Protein AF-A0A9N9IA59-F1 (afdb_monomer)

Mean predicted aligned error: 20.7 Å

Organism: NCBI:txid1348616

Sequence (143 aa):
MSDVDNREGEDNLFKSPHKRSFVDTSKNKSPSKKAKKQVKKEDSPTLKKLIQELTSPTYQQVEGPITLQSSVSEMDISSLDFLDLYNKIDTAEDNLQRTTHDLIRCYYNFGQAIKQLFNHFRKTCNEDVSNARVNDRIRDQIS

pLDDT: mean 74.51, std 23.7, range [31.44, 98.62]

Radius of gyration: 38.46 Å; Cα contacts (8 Å, |Δi|>4): 13; chains: 1; bounding box: 82×93×78 Å

Foldseek 3Di:
DDDDDDDDDDDDDDDDDDDDDDDDDDDDDDDDDDDDDDDDDDPDPVVVVVCCVVPDDDPDDDPDPDDPPPPPPPDDPVPDDVVVVVVVVVVVVVVVVVVVVVVVVVVVVVVVVLVVQLVVVVVPDPNVVSVVVSVVVVVVVPD

Structure (mmCIF, N/CA/C/O backbone):
data_AF-A0A9N9IA59-F1
#
_entry.id   AF-A0A9N9IA59-F1
#
loop_
_atom_site.group_PDB
_atom_site.id
_atom_site.type_symbol
_atom_site.label_atom_id
_atom_site.label_alt_id
_atom_site.label_comp_id
_atom_site.label_asym_id
_atom_site.label_entity_id
_atom_site.label_seq_id
_atom_site.pdbx_PDB_ins_code
_atom_site.Cartn_x
_atom_site.Cartn_y
_atom_site.Cartn_z
_atom_site.occupancy
_atom_site.B_iso_or_equiv
_atom_site.auth_seq_id
_atom_site.auth_comp_id
_atom_site.auth_asym_id
_atom_site.auth_atom_id
_atom_site.pdbx_PDB_model_num
ATOM 1 N N . MET A 1 1 ? 44.900 -32.446 30.178 1.00 43.22 1 MET A N 1
ATOM 2 C CA . MET A 1 1 ? 46.376 -32.442 30.120 1.00 43.22 1 MET A CA 1
ATOM 3 C C . MET A 1 1 ? 46.775 -32.520 28.660 1.00 43.22 1 MET A C 1
ATOM 5 O O . MET A 1 1 ? 46.602 -33.574 28.074 1.00 43.22 1 MET A O 1
ATOM 9 N N . SER A 1 2 ? 47.170 -31.442 27.999 1.00 42.16 2 SER A N 1
ATOM 10 C CA . SER A 1 2 ? 48.154 -30.446 28.437 1.00 42.16 2 SER A CA 1
ATOM 11 C C . SER A 1 2 ? 47.719 -28.997 28.189 1.00 42.16 2 SER A C 1
ATOM 13 O O . SER A 1 2 ? 47.484 -28.608 27.047 1.00 42.16 2 SER A O 1
ATOM 15 N N . ASP A 1 3 ? 47.690 -28.224 29.272 1.00 42.84 3 ASP A N 1
ATOM 16 C CA . ASP A 1 3 ? 47.953 -26.783 29.310 1.00 42.84 3 ASP A CA 1
ATOM 17 C C . ASP A 1 3 ? 49.433 -26.512 28.991 1.00 42.84 3 ASP A C 1
ATOM 19 O O . ASP A 1 3 ? 50.260 -27.276 29.486 1.00 42.84 3 ASP A O 1
ATOM 23 N N . VAL A 1 4 ? 49.756 -25.437 28.250 1.00 52.00 4 VAL A N 1
ATOM 24 C CA . VAL A 1 4 ? 50.922 -24.549 28.490 1.00 52.00 4 VAL A CA 1
ATOM 25 C C . VAL A 1 4 ? 50.660 -23.145 27.894 1.00 52.00 4 VAL A C 1
ATOM 27 O O . VAL A 1 4 ? 50.547 -22.981 26.682 1.00 52.00 4 VAL A O 1
ATOM 30 N N . ASP A 1 5 ? 50.553 -22.180 28.812 1.00 39.53 5 ASP A N 1
ATOM 31 C CA . ASP A 1 5 ? 50.950 -20.755 28.862 1.00 39.53 5 ASP A CA 1
ATOM 32 C C . ASP A 1 5 ? 51.390 -19.932 27.624 1.00 39.53 5 ASP A C 1
ATOM 34 O O . ASP A 1 5 ? 52.404 -20.199 26.988 1.00 39.53 5 ASP A O 1
ATOM 38 N N . ASN A 1 6 ? 50.642 -18.842 27.383 1.00 43.03 6 ASN A N 1
ATOM 39 C CA . ASN A 1 6 ? 50.878 -17.426 27.773 1.00 43.03 6 ASN A CA 1
ATOM 40 C C . ASN A 1 6 ? 52.245 -16.698 27.581 1.00 43.03 6 ASN A C 1
ATOM 42 O O . ASN A 1 6 ? 53.301 -17.233 27.912 1.00 43.03 6 ASN A O 1
ATOM 46 N N . ARG A 1 7 ? 52.103 -15.377 27.287 1.00 45.00 7 ARG A N 1
ATOM 47 C CA . ARG A 1 7 ? 52.996 -14.176 27.399 1.00 45.00 7 ARG A CA 1
ATOM 48 C C . ARG A 1 7 ? 53.516 -13.591 26.085 1.00 45.00 7 ARG A C 1
ATOM 50 O O . ARG A 1 7 ? 53.886 -14.348 25.202 1.00 45.00 7 ARG A O 1
ATOM 57 N N . GLU A 1 8 ? 53.633 -12.279 25.847 1.00 40.75 8 GLU A N 1
ATOM 58 C CA . GLU A 1 8 ? 53.459 -10.950 26.510 1.00 40.75 8 GLU A CA 1
ATOM 59 C C . GLU A 1 8 ? 53.511 -9.934 25.315 1.00 40.75 8 GLU A C 1
ATOM 61 O O . GLU A 1 8 ? 53.960 -10.323 24.238 1.00 40.75 8 GLU A O 1
ATOM 66 N N . GLY A 1 9 ? 53.089 -8.664 25.295 1.00 33.91 9 GLY A N 1
ATOM 67 C CA . GLY A 1 9 ? 52.802 -7.602 26.270 1.00 33.91 9 GLY A CA 1
ATOM 68 C C . GLY A 1 9 ? 52.144 -6.408 25.516 1.00 33.91 9 GLY A C 1
ATOM 69 O O . GLY A 1 9 ? 52.156 -6.383 24.284 1.00 33.91 9 GLY A O 1
ATOM 70 N N . GLU A 1 10 ? 51.329 -5.558 26.152 1.00 42.78 10 GLU A N 1
ATOM 71 C CA . GLU A 1 10 ? 51.702 -4.384 26.987 1.00 42.78 10 GLU A CA 1
ATOM 72 C C . GLU A 1 10 ? 52.170 -3.178 26.111 1.00 42.78 10 GLU A C 1
ATOM 74 O O . GLU A 1 10 ? 52.991 -3.372 25.225 1.00 42.78 10 GLU A O 1
ATOM 79 N N . ASP A 1 11 ? 51.763 -1.897 26.187 1.00 38.16 11 ASP A N 1
ATOM 80 C CA . ASP A 1 11 ? 50.841 -1.103 27.007 1.00 38.16 11 ASP A CA 1
ATOM 81 C C . ASP A 1 11 ? 50.684 0.335 26.436 1.00 38.16 11 ASP A C 1
ATOM 83 O O . ASP A 1 11 ? 51.526 0.818 25.681 1.00 38.16 11 ASP A O 1
ATOM 87 N N . ASN A 1 12 ? 49.719 1.061 27.021 1.00 40.16 12 ASN A N 1
ATOM 88 C CA . ASN A 1 12 ? 49.773 2.469 27.463 1.00 40.16 12 ASN A CA 1
ATOM 89 C C . ASN A 1 12 ? 49.424 3.624 26.487 1.00 40.16 12 ASN A C 1
ATOM 91 O O . ASN A 1 12 ? 49.888 3.649 25.359 1.00 40.16 12 ASN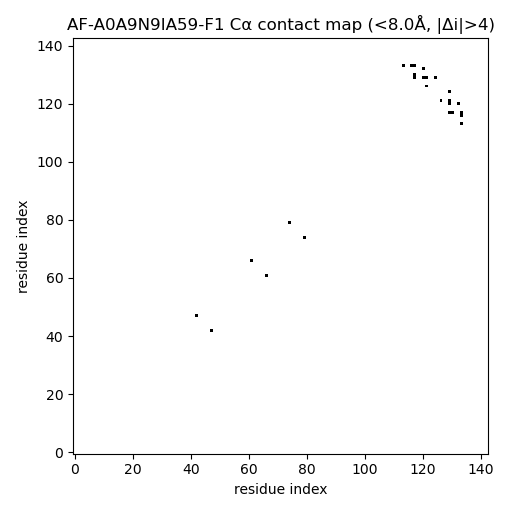 A O 1
ATOM 95 N N . LEU A 1 13 ? 48.768 4.747 26.849 1.00 35.44 13 LEU A N 1
ATOM 96 C CA . LEU A 1 13 ? 47.852 5.234 27.913 1.00 35.44 13 LEU A CA 1
ATOM 97 C C . LEU A 1 13 ? 47.956 6.792 27.933 1.00 35.44 13 LEU A C 1
ATOM 99 O O . LEU A 1 13 ? 49.019 7.328 27.634 1.00 35.44 13 LEU A O 1
ATOM 103 N N . PHE A 1 14 ? 46.886 7.483 28.382 1.00 35.97 14 PHE A N 1
ATOM 104 C CA . PHE A 1 14 ? 46.810 8.881 28.904 1.00 35.97 14 PHE A CA 1
ATOM 105 C C . PHE A 1 14 ? 46.624 10.067 27.919 1.00 35.97 14 PHE A C 1
ATOM 107 O O . PHE A 1 14 ? 47.166 10.060 26.829 1.00 35.97 14 PHE A O 1
ATOM 114 N N . LYS A 1 15 ? 45.935 11.189 28.230 1.00 36.78 15 LYS A N 1
ATOM 115 C CA . LYS A 1 15 ? 45.163 11.713 29.395 1.00 36.78 15 LYS A CA 1
ATOM 116 C C . LYS A 1 15 ? 44.440 13.023 28.980 1.00 36.78 15 LYS A C 1
ATOM 118 O O . LYS A 1 15 ? 44.899 13.724 28.089 1.00 36.78 15 LYS A O 1
ATOM 123 N N . SER A 1 16 ? 43.414 13.414 29.738 1.00 35.38 16 SER A N 1
ATOM 124 C CA . SER A 1 16 ? 42.881 14.786 29.960 1.00 35.38 16 SER A CA 1
ATOM 125 C C . SER A 1 16 ? 42.634 14.928 31.488 1.00 35.38 16 SER A C 1
ATOM 127 O O . SER A 1 16 ? 42.696 13.874 32.135 1.00 35.38 16 SER A O 1
ATOM 129 N N . PRO A 1 17 ? 42.301 16.073 32.148 1.00 45.81 17 PRO A N 1
ATOM 130 C CA . PRO A 1 17 ? 42.321 17.525 31.838 1.00 45.81 17 PRO A CA 1
ATOM 131 C C . PRO A 1 17 ? 43.100 18.371 32.898 1.00 45.81 17 PRO A C 1
ATOM 133 O O . PRO A 1 17 ? 43.429 17.873 33.974 1.00 45.81 17 PRO A O 1
ATOM 136 N N . HIS A 1 18 ? 43.295 19.689 32.698 1.00 38.28 18 HIS A N 1
ATOM 137 C CA . HIS A 1 18 ? 43.724 20.606 33.781 1.00 38.28 18 HIS A CA 1
ATOM 138 C C . HIS A 1 18 ? 42.969 21.950 33.843 1.00 38.28 18 HIS A C 1
ATOM 140 O O . HIS A 1 18 ? 42.670 22.580 32.834 1.00 38.28 18 HIS A O 1
ATOM 146 N N . LYS A 1 19 ? 42.705 22.364 35.091 1.00 43.34 19 LYS A N 1
ATOM 147 C CA . LYS A 1 19 ? 41.910 23.491 35.616 1.00 43.34 19 LYS A CA 1
ATOM 148 C C . LYS A 1 19 ? 42.835 24.366 36.493 1.00 43.34 19 LYS A C 1
ATOM 150 O O . LYS A 1 19 ? 43.635 23.787 37.220 1.00 43.34 19 LYS A O 1
ATOM 155 N N . ARG A 1 20 ? 42.721 25.706 36.481 1.00 39.38 20 ARG A N 1
ATOM 156 C CA . ARG A 1 20 ? 43.314 26.687 37.449 1.00 39.38 20 ARG A CA 1
ATOM 157 C C . ARG A 1 20 ? 42.386 27.927 37.476 1.00 39.38 20 ARG A C 1
ATOM 159 O O . ARG A 1 20 ? 42.052 28.386 36.392 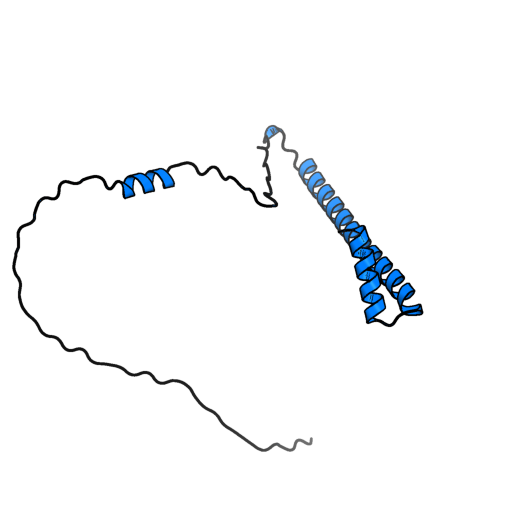1.00 39.38 20 ARG A O 1
ATOM 166 N N . SER A 1 21 ? 41.693 28.349 38.554 1.00 37.47 21 SER A N 1
ATOM 167 C CA . SER A 1 21 ? 42.082 28.964 39.863 1.00 37.47 21 SER A CA 1
ATOM 168 C C . SER A 1 21 ? 42.903 30.258 39.688 1.00 37.47 21 SER A C 1
ATOM 170 O O . SER A 1 21 ? 43.801 30.242 38.860 1.00 37.47 21 SER A O 1
ATOM 172 N N . PHE A 1 22 ? 42.789 31.383 40.407 1.00 32.56 22 PHE A N 1
ATOM 173 C CA . PHE A 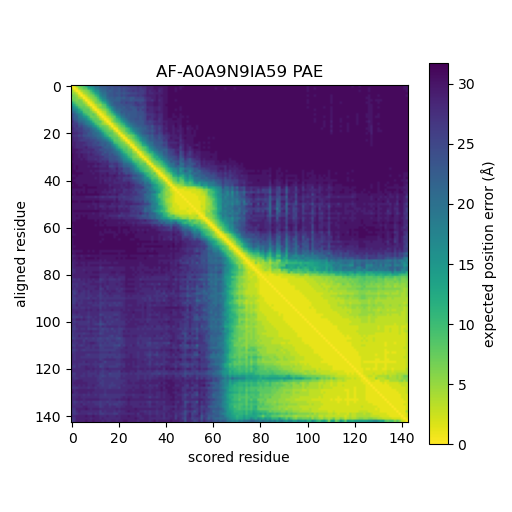1 22 ? 42.075 31.906 41.594 1.00 32.56 22 PHE A CA 1
ATOM 174 C C . PHE A 1 22 ? 42.455 33.419 41.688 1.00 32.56 22 PHE A C 1
ATOM 176 O O . PHE A 1 22 ? 43.411 33.815 41.022 1.00 32.56 22 PHE A O 1
ATOM 183 N N . VAL A 1 23 ? 41.764 34.216 42.521 1.00 31.44 23 VAL A N 1
ATOM 184 C CA . VAL A 1 23 ? 42.252 35.345 43.371 1.00 31.44 23 VAL A CA 1
ATOM 185 C C . VAL A 1 23 ? 41.257 36.517 43.408 1.00 31.44 23 VAL A C 1
ATOM 187 O O . VAL A 1 23 ? 41.140 37.300 42.469 1.00 31.44 23 VAL A O 1
ATOM 190 N N . ASP A 1 24 ? 40.600 36.643 44.564 1.00 42.59 24 ASP A N 1
ATOM 191 C CA . ASP A 1 24 ? 39.894 37.825 45.069 1.00 42.59 24 ASP A CA 1
ATOM 192 C C . ASP A 1 24 ? 40.872 38.899 45.571 1.00 42.59 24 ASP A C 1
ATOM 194 O O . ASP A 1 24 ? 41.905 38.580 46.166 1.00 42.59 24 ASP A O 1
ATOM 198 N N . THR A 1 25 ? 40.503 40.183 45.492 1.00 35.69 25 THR A N 1
ATOM 199 C CA . THR A 1 25 ? 40.930 41.150 46.522 1.00 35.69 25 THR A CA 1
ATOM 200 C C . THR A 1 25 ? 39.938 42.302 46.713 1.00 35.69 25 THR A C 1
ATOM 202 O O . THR A 1 25 ? 39.549 43.004 45.785 1.00 35.69 25 THR A O 1
ATOM 205 N N . SER A 1 26 ? 39.557 42.478 47.977 1.00 44.81 26 SER A N 1
ATOM 206 C CA . SER A 1 26 ? 38.650 43.466 48.573 1.00 44.81 26 SER A CA 1
ATOM 207 C C . SER A 1 26 ? 39.200 44.904 48.597 1.00 44.81 26 SER A C 1
ATOM 209 O O . SER A 1 26 ? 40.395 45.101 48.827 1.00 44.81 26 SER A O 1
ATOM 211 N N . LYS A 1 27 ? 38.320 45.923 48.503 1.00 38.84 27 LYS A N 1
ATOM 212 C CA . LYS A 1 27 ? 38.533 47.214 49.197 1.00 38.84 27 LYS A CA 1
ATOM 213 C C . LYS A 1 27 ? 37.241 48.025 49.431 1.00 38.84 27 LYS A C 1
ATOM 215 O O . LYS A 1 27 ? 36.531 48.397 48.507 1.00 38.84 27 LYS A O 1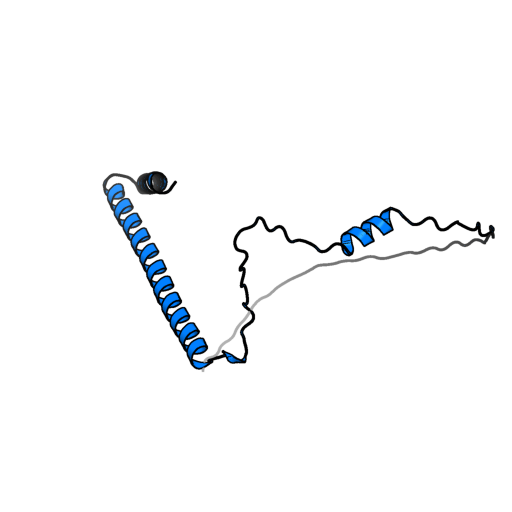
ATOM 220 N N . ASN A 1 28 ? 36.993 48.314 50.709 1.00 39.06 28 ASN A N 1
ATOM 221 C CA . ASN A 1 28 ? 35.887 49.069 51.323 1.00 39.06 28 ASN A CA 1
ATOM 222 C C . ASN A 1 28 ? 35.768 50.555 50.895 1.00 39.06 28 ASN A C 1
ATOM 224 O O . ASN A 1 28 ? 36.810 51.179 50.694 1.00 39.06 28 ASN A O 1
ATOM 228 N N . LYS A 1 29 ? 34.550 51.155 50.959 1.00 40.69 29 LYS A N 1
ATOM 229 C CA . LYS A 1 29 ? 34.226 52.380 51.763 1.00 40.69 29 LYS A CA 1
ATOM 230 C C . LYS A 1 29 ? 32.795 52.974 51.586 1.00 40.69 29 LYS A C 1
ATOM 232 O O . LYS A 1 29 ? 32.456 53.498 50.537 1.00 40.69 29 LYS A O 1
ATOM 237 N N . SER A 1 30 ? 32.061 52.968 52.713 1.00 47.53 30 SER A N 1
ATOM 238 C CA . SER A 1 30 ? 31.138 53.957 53.347 1.00 47.53 30 SER A CA 1
ATOM 239 C C . SER A 1 30 ? 29.880 54.566 52.665 1.00 47.53 30 SER A C 1
ATOM 241 O O . SER A 1 30 ? 29.867 54.799 51.462 1.00 47.53 30 SER A O 1
ATOM 243 N N . PRO A 1 31 ? 28.826 54.898 53.461 1.00 51.59 31 PRO A N 1
ATOM 244 C CA . PRO A 1 31 ? 27.451 55.106 52.997 1.00 51.59 31 PRO A CA 1
ATOM 245 C C . PRO A 1 31 ? 27.052 56.587 52.862 1.00 51.59 31 PRO A C 1
ATOM 247 O O . PRO A 1 31 ? 27.511 57.439 53.619 1.00 51.59 31 PRO A O 1
ATOM 250 N N . SER A 1 32 ? 26.095 56.895 51.980 1.00 50.59 32 SER A N 1
ATOM 251 C CA . SER A 1 32 ? 25.350 58.161 52.044 1.00 50.59 32 SER A CA 1
ATOM 252 C C . SER A 1 32 ? 23.852 57.926 51.826 1.00 50.59 32 SER A C 1
ATOM 254 O O . SER A 1 32 ? 23.415 57.371 50.820 1.00 50.59 32 SER A O 1
ATOM 256 N N . LYS A 1 33 ? 23.053 58.306 52.830 1.00 54.56 33 LYS A N 1
ATOM 257 C CA . LYS A 1 33 ? 21.586 58.276 52.802 1.00 54.56 33 LYS A CA 1
ATOM 258 C C . LYS A 1 33 ? 21.079 59.341 51.822 1.00 54.56 33 LYS A C 1
ATOM 260 O O . LYS A 1 33 ? 21.432 60.508 51.969 1.00 54.56 33 LYS A O 1
ATOM 265 N N . LYS A 1 34 ? 20.188 58.974 50.894 1.00 57.97 34 LYS A N 1
ATOM 266 C CA . LYS A 1 34 ? 19.318 59.925 50.179 1.00 57.97 34 LYS A CA 1
ATOM 267 C C . LYS A 1 34 ? 17.860 59.463 50.241 1.00 57.97 34 LYS A C 1
ATOM 269 O O . LYS A 1 34 ? 17.566 58.274 50.172 1.00 57.97 34 LYS A O 1
ATOM 274 N N . ALA A 1 35 ? 16.983 60.438 50.469 1.00 58.50 35 ALA A N 1
ATOM 275 C CA . ALA A 1 35 ? 15.578 60.302 50.837 1.00 58.50 35 ALA A CA 1
ATOM 276 C C . ALA A 1 35 ? 14.715 59.562 49.795 1.00 58.50 35 ALA A C 1
ATOM 278 O O . ALA A 1 35 ? 14.922 59.676 48.588 1.00 58.50 35 ALA A O 1
ATOM 279 N N . LYS A 1 36 ? 13.709 58.828 50.289 1.00 58.94 36 LYS A N 1
ATOM 280 C CA . LYS A 1 36 ? 12.751 58.039 49.502 1.00 58.94 36 LYS A CA 1
ATOM 281 C C . LYS A 1 36 ? 11.750 58.982 48.814 1.00 58.94 36 LYS A C 1
ATOM 283 O O . LYS A 1 36 ? 10.882 59.546 49.475 1.00 58.94 36 LYS A O 1
ATOM 288 N N . LYS A 1 37 ? 11.860 59.157 47.493 1.00 60.69 37 LYS A N 1
ATOM 289 C CA . LYS A 1 37 ? 10.815 59.804 46.679 1.00 60.69 37 LYS A CA 1
ATOM 290 C C . LYS A 1 37 ? 9.617 58.850 46.592 1.00 60.69 37 LYS A C 1
ATOM 292 O O . LYS A 1 37 ? 9.787 57.703 46.184 1.00 60.69 37 LYS A O 1
ATOM 297 N N . GLN A 1 38 ? 8.425 59.302 46.987 1.00 56.69 38 GLN A N 1
ATOM 298 C CA . GLN A 1 38 ? 7.185 58.567 46.725 1.00 56.69 38 GLN A CA 1
ATOM 299 C C . GLN A 1 38 ? 6.947 58.523 45.211 1.00 56.69 38 GLN A C 1
ATOM 301 O O . GLN A 1 38 ? 6.783 59.559 44.570 1.00 56.69 38 GLN A O 1
ATOM 306 N N . VAL A 1 39 ? 6.959 57.316 44.650 1.00 50.72 39 VAL A N 1
ATOM 307 C CA . VAL A 1 39 ? 6.607 57.045 43.254 1.00 50.72 39 VAL A CA 1
ATOM 308 C C . VAL A 1 39 ? 5.105 56.772 43.211 1.00 50.72 39 VAL A C 1
ATOM 310 O O . VAL A 1 39 ? 4.626 55.854 43.880 1.00 50.72 39 VAL A O 1
ATOM 313 N N . LYS A 1 40 ? 4.357 57.590 42.462 1.00 61.81 40 LYS A N 1
ATOM 314 C CA . LYS A 1 40 ? 2.958 57.307 42.126 1.00 61.81 40 LYS A CA 1
ATOM 315 C C . LYS A 1 40 ? 2.932 56.008 41.315 1.00 61.81 40 LYS A C 1
ATOM 317 O O . LYS A 1 40 ? 3.703 55.862 40.371 1.00 61.81 40 LYS A O 1
ATOM 322 N N . LYS A 1 41 ? 2.112 55.042 41.736 1.00 64.81 41 LYS A N 1
ATOM 323 C CA . LYS A 1 41 ? 1.939 53.770 41.028 1.00 64.81 41 LYS A CA 1
ATOM 324 C C . LYS A 1 41 ? 1.107 54.034 39.783 1.00 64.81 41 LYS A C 1
ATO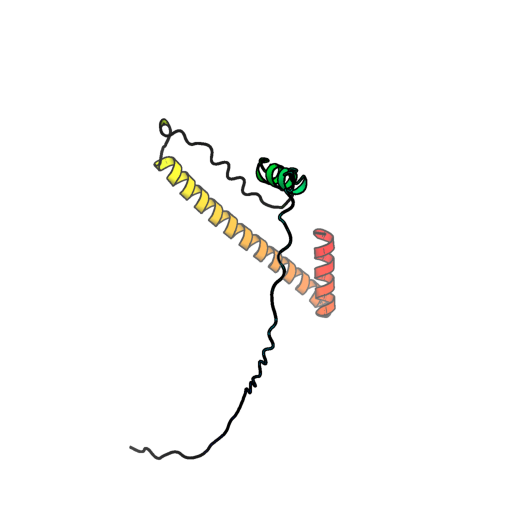M 326 O O . LYS A 1 41 ? -0.106 54.181 39.880 1.00 64.81 41 LYS A O 1
ATOM 331 N N . GLU A 1 42 ? 1.769 54.133 38.645 1.00 67.50 42 GLU A N 1
ATOM 332 C CA . GLU A 1 42 ? 1.100 54.128 37.352 1.00 67.50 42 GLU A CA 1
ATOM 333 C C . GLU A 1 42 ? 1.067 52.680 36.864 1.00 67.50 42 GLU A C 1
ATOM 335 O O . GLU A 1 42 ? 2.091 51.990 36.869 1.00 67.50 42 GLU A O 1
ATOM 340 N N . ASP A 1 43 ? -0.128 52.189 36.538 1.00 70.56 43 ASP A N 1
ATOM 341 C CA . ASP A 1 43 ? -0.309 50.824 36.056 1.00 70.56 43 ASP A CA 1
ATOM 342 C C . ASP A 1 43 ? 0.492 50.623 34.770 1.00 70.56 43 ASP A C 1
ATOM 344 O O . ASP A 1 43 ? 0.302 51.343 33.789 1.00 70.56 43 ASP A O 1
ATOM 348 N N . SER A 1 44 ? 1.366 49.617 34.757 1.00 81.12 44 SER A N 1
ATOM 349 C CA . SER A 1 44 ? 2.174 49.305 33.581 1.00 81.12 44 SER A CA 1
ATOM 350 C C . SER A 1 44 ? 1.268 48.892 32.410 1.00 81.12 44 SER A C 1
ATOM 352 O O . SER A 1 44 ? 0.562 47.881 32.521 1.00 81.12 44 SER A O 1
ATOM 354 N N . PRO A 1 45 ? 1.291 49.613 31.272 1.00 81.69 45 PRO A N 1
ATOM 355 C CA . PRO A 1 45 ? 0.516 49.234 30.091 1.00 81.69 45 PRO A CA 1
ATOM 356 C C . PRO A 1 45 ? 0.940 47.855 29.568 1.00 81.69 45 PRO A C 1
ATOM 358 O O . PRO A 1 45 ? 0.109 47.084 29.093 1.00 81.69 45 PRO A O 1
ATOM 361 N N . THR A 1 46 ? 2.213 47.497 29.751 1.00 84.69 46 THR A N 1
ATOM 362 C CA . THR A 1 46 ? 2.752 46.172 29.432 1.00 84.69 46 THR A CA 1
ATOM 363 C C . THR A 1 46 ? 2.114 45.078 30.282 1.00 84.69 46 THR A C 1
ATOM 365 O O . THR A 1 46 ? 1.752 44.029 29.756 1.00 84.69 46 THR A O 1
ATOM 368 N N . LEU A 1 47 ? 1.935 45.319 31.586 1.00 79.81 47 LEU A N 1
ATOM 369 C CA . LEU A 1 47 ? 1.325 44.338 32.486 1.00 79.81 47 LEU A CA 1
ATOM 370 C C . LEU A 1 47 ? -0.147 44.099 32.132 1.00 79.81 47 LEU A C 1
ATOM 372 O O . LEU A 1 47 ? -0.589 42.955 32.102 1.00 79.81 47 LEU A O 1
ATOM 376 N N . LYS A 1 48 ? -0.889 45.164 31.802 1.00 87.56 48 LYS A N 1
ATOM 377 C CA . LYS A 1 48 ? -2.286 45.056 31.352 1.00 87.56 48 LYS A CA 1
ATOM 378 C C . LYS A 1 48 ? -2.409 44.247 30.062 1.00 87.56 48 LYS A C 1
ATOM 380 O O . LYS A 1 48 ? -3.256 43.362 29.988 1.00 87.56 48 LYS A O 1
ATOM 385 N N . LYS A 1 49 ? -1.531 44.502 29.086 1.00 90.06 49 LYS A N 1
ATOM 386 C CA . LYS A 1 49 ? -1.498 43.752 27.825 1.00 90.06 49 LYS A CA 1
ATOM 387 C C . LYS A 1 49 ? -1.219 42.263 28.054 1.00 90.06 49 LYS A C 1
ATOM 389 O O . LYS A 1 49 ? -1.928 41.427 27.508 1.00 90.06 49 LYS A O 1
ATOM 394 N N . LEU A 1 50 ? -0.248 41.941 28.909 1.00 83.50 50 LEU A N 1
ATOM 395 C CA . LEU A 1 50 ? 0.102 40.554 29.215 1.00 83.50 50 LEU A CA 1
ATOM 396 C C . LEU A 1 50 ? -1.054 39.813 29.903 1.00 83.50 50 LEU A C 1
ATOM 398 O O . LEU A 1 50 ? -1.374 38.691 29.529 1.00 83.50 50 LEU A O 1
ATOM 402 N N . ILE A 1 51 ? -1.717 40.450 30.874 1.00 86.38 51 ILE A N 1
ATOM 403 C CA . ILE A 1 51 ? -2.891 39.864 31.536 1.00 86.38 51 ILE A CA 1
ATOM 404 C C . ILE A 1 51 ? -4.006 39.622 30.514 1.00 86.38 51 ILE A C 1
ATOM 406 O O . ILE A 1 51 ? -4.602 38.550 30.514 1.00 86.38 51 ILE A O 1
ATOM 410 N N . GLN A 1 52 ? -4.271 40.570 29.613 1.00 87.38 52 GLN A N 1
ATOM 411 C CA . GLN A 1 52 ? -5.303 40.415 28.588 1.00 87.38 52 GLN A CA 1
ATOM 412 C C . GLN A 1 52 ? -5.004 39.258 27.624 1.00 87.38 52 GLN A C 1
ATOM 414 O O . GLN A 1 52 ? -5.904 38.468 27.345 1.00 87.38 52 GLN A O 1
ATOM 419 N N . GLU A 1 53 ? -3.765 39.130 27.147 1.00 81.50 53 GLU A N 1
ATOM 420 C CA . GLU A 1 53 ? -3.354 38.017 26.278 1.00 81.50 53 GLU A CA 1
ATOM 421 C C . GLU A 1 53 ? -3.496 36.665 26.987 1.00 81.50 53 GLU A C 1
ATOM 423 O O . GLU A 1 53 ? -4.020 35.724 26.402 1.00 81.50 53 GLU A O 1
ATOM 428 N N . LEU A 1 54 ? -3.109 36.580 28.264 1.00 76.44 54 LEU A N 1
ATOM 429 C CA . LEU A 1 54 ? -3.186 35.337 29.039 1.00 76.44 54 LEU A CA 1
ATOM 430 C C . LEU A 1 54 ? -4.607 34.960 29.473 1.00 76.44 54 LEU A C 1
ATOM 432 O O . LEU A 1 54 ? -4.883 33.786 29.698 1.00 76.44 54 LEU A O 1
ATOM 436 N N . THR A 1 55 ? -5.497 35.940 29.629 1.00 80.56 55 THR A N 1
ATOM 437 C CA . THR A 1 55 ? -6.880 35.701 30.085 1.00 80.56 55 THR A CA 1
ATOM 438 C C . THR A 1 55 ? -7.844 35.504 28.913 1.00 80.56 55 THR A C 1
ATOM 440 O O . THR A 1 55 ? -8.981 35.081 29.111 1.00 80.56 55 THR A O 1
ATOM 443 N N . SER A 1 56 ? -7.420 35.808 27.684 1.00 80.56 56 SER A N 1
ATOM 444 C CA . SER A 1 56 ? -8.262 35.612 26.505 1.00 80.56 56 SER A CA 1
ATOM 445 C C . SER A 1 56 ? -8.336 34.120 26.152 1.00 80.56 56 SER A C 1
ATOM 447 O O . SER A 1 56 ? -7.297 33.465 26.082 1.00 80.56 56 SER A O 1
ATOM 449 N N . PRO A 1 57 ? -9.535 33.556 25.915 1.00 66.50 57 PRO A N 1
ATOM 450 C CA . PRO A 1 57 ? -9.665 32.164 25.507 1.00 66.50 57 PRO A CA 1
ATOM 451 C C . PRO A 1 57 ? -8.998 31.960 24.143 1.00 66.50 57 PRO A C 1
ATOM 453 O O . PRO A 1 57 ? -9.393 32.561 23.142 1.00 66.50 57 PRO A O 1
ATOM 456 N N . THR A 1 58 ? -7.969 31.114 24.108 1.00 64.25 58 THR A N 1
ATOM 457 C CA . THR A 1 58 ? -7.273 30.728 22.880 1.00 64.25 58 THR A CA 1
ATOM 458 C C . THR A 1 58 ? -8.217 29.919 21.994 1.00 64.25 58 THR A C 1
ATOM 460 O O . THR A 1 58 ? -8.396 28.720 22.202 1.00 64.25 58 THR A O 1
ATOM 463 N N . TYR A 1 59 ? -8.806 30.550 20.979 1.00 59.38 59 TYR A N 1
ATOM 464 C CA . TYR A 1 59 ? -9.389 29.814 19.862 1.00 59.38 59 TYR A CA 1
ATOM 465 C C . TYR A 1 59 ? -8.240 29.248 19.029 1.00 59.38 59 TYR A C 1
ATOM 467 O O . TYR A 1 59 ? -7.513 29.985 18.362 1.00 59.38 59 TYR A O 1
ATOM 475 N N . GLN A 1 60 ? -8.046 27.934 19.117 1.00 54.53 60 GLN A N 1
ATOM 476 C CA . GLN A 1 60 ? -7.104 27.201 18.283 1.00 54.53 60 GLN A CA 1
ATOM 477 C C . GLN A 1 60 ? -7.585 27.260 16.829 1.00 54.53 60 GLN A C 1
ATOM 479 O O . GLN A 1 60 ? -8.457 26.499 16.418 1.00 54.53 60 GLN A O 1
ATOM 484 N N . GLN A 1 61 ? -7.020 28.175 16.045 1.00 52.91 61 GLN A N 1
ATOM 485 C CA . GLN A 1 61 ? -6.952 27.985 14.602 1.00 52.91 61 GLN A CA 1
ATOM 486 C C . GLN A 1 61 ? -5.868 26.943 14.340 1.00 52.91 61 GLN A C 1
ATOM 488 O O . GLN A 1 61 ? -4.706 27.154 14.684 1.00 52.91 61 GLN A O 1
ATOM 493 N N . VAL A 1 62 ? -6.261 25.809 13.766 1.00 49.16 62 VAL A N 1
ATOM 494 C CA . VAL A 1 62 ? -5.332 24.775 13.312 1.00 49.16 62 VAL A CA 1
ATOM 495 C C . VAL A 1 62 ? -5.463 24.681 11.798 1.00 49.16 62 VAL A C 1
ATOM 497 O O . VAL A 1 62 ? -6.319 23.972 11.281 1.00 49.16 62 VAL A O 1
ATOM 500 N N . GLU A 1 63 ? -4.608 25.408 11.083 1.00 53.06 63 GLU A N 1
ATOM 501 C CA . GLU A 1 63 ? -4.213 25.031 9.727 1.00 53.06 63 GLU A CA 1
ATOM 502 C C . GLU A 1 63 ? -2.981 24.123 9.852 1.00 53.06 63 GLU A C 1
ATOM 504 O O . GLU A 1 63 ? -1.865 24.578 10.096 1.00 53.06 63 GLU A O 1
ATOM 509 N N . GLY A 1 64 ? -3.202 22.809 9.767 1.00 49.41 64 GLY A N 1
ATOM 510 C CA . GLY A 1 64 ? -2.167 21.775 9.834 1.00 49.41 64 GLY A CA 1
ATOM 511 C C . GLY A 1 64 ? -2.772 20.366 9.719 1.00 49.41 64 GLY A C 1
ATOM 512 O O . GLY A 1 64 ? -3.924 20.172 10.116 1.00 49.41 64 GLY A O 1
ATOM 513 N N . PRO A 1 65 ? -2.057 19.380 9.138 1.00 55.31 65 PRO A N 1
ATOM 514 C CA . PRO A 1 65 ? -2.653 18.107 8.756 1.00 55.31 65 PRO A CA 1
ATOM 515 C C . PRO A 1 65 ? -2.870 17.189 9.966 1.00 55.31 65 PRO A C 1
ATOM 517 O O . PRO A 1 65 ? -1.985 16.995 10.794 1.00 55.31 65 PRO A O 1
ATOM 520 N N . ILE A 1 66 ? -4.064 16.588 9.988 1.00 50.91 66 ILE A N 1
ATOM 521 C CA . ILE A 1 66 ? -4.573 15.573 10.922 1.00 50.91 66 ILE A CA 1
ATOM 522 C C . ILE A 1 66 ? -4.734 16.081 12.361 1.00 50.91 66 ILE A C 1
ATOM 524 O O . ILE A 1 66 ? -4.074 15.645 13.301 1.00 50.91 66 ILE A O 1
ATOM 528 N N . THR A 1 67 ? -5.734 16.942 12.550 1.00 43.44 67 THR A N 1
ATOM 529 C CA . THR A 1 67 ? -6.432 16.964 13.836 1.00 43.44 67 THR A CA 1
ATOM 530 C C . THR A 1 67 ? -7.246 15.671 13.901 1.00 43.44 67 THR A C 1
ATOM 532 O O . THR A 1 67 ? -8.227 15.529 13.171 1.00 43.44 67 THR A O 1
ATOM 535 N N . LEU A 1 68 ? -6.849 14.714 14.747 1.00 53.97 68 LEU A N 1
ATOM 536 C CA . LEU A 1 68 ? -7.772 13.685 15.227 1.00 53.97 68 LEU A CA 1
ATOM 537 C C . LEU A 1 68 ? -8.841 14.412 16.047 1.00 53.97 68 LEU A C 1
ATOM 539 O O . LEU A 1 68 ? -8.743 14.517 17.268 1.00 53.97 68 LEU A O 1
ATOM 543 N N . GLN A 1 69 ? -9.847 14.966 15.369 1.00 48.56 69 GLN A N 1
ATOM 544 C CA . GLN A 1 69 ? -11.090 15.363 16.011 1.00 48.56 69 GLN A CA 1
ATOM 545 C C . GLN A 1 69 ? -11.811 14.072 16.387 1.00 48.56 69 GLN A C 1
ATOM 547 O O . GLN A 1 69 ? -12.740 13.631 15.721 1.00 48.56 69 GLN A O 1
ATOM 552 N N . SER A 1 70 ? -11.336 13.432 17.455 1.00 51.94 70 SER A N 1
ATOM 553 C CA . SER A 1 70 ? -12.171 12.528 18.224 1.00 51.94 70 SER A CA 1
ATOM 554 C C . SER A 1 70 ? -13.208 13.413 18.899 1.00 51.94 70 SER A C 1
ATOM 556 O O . SER A 1 70 ? -13.001 13.923 20.000 1.00 51.94 70 SER A O 1
ATOM 558 N N . SER A 1 71 ? -14.301 13.690 18.189 1.00 56.56 71 SER A N 1
ATOM 559 C CA . SER A 1 71 ? -15.517 14.151 18.835 1.00 56.56 71 SER A CA 1
ATOM 560 C C . SER A 1 71 ? -15.994 12.982 19.686 1.00 56.56 71 SER A C 1
ATOM 562 O O . SER A 1 71 ? -16.708 12.100 19.205 1.00 56.56 71 SER A O 1
ATOM 564 N N . VAL A 1 72 ? -15.536 12.928 20.936 1.00 58.88 72 VAL A N 1
ATOM 565 C CA . VAL A 1 72 ? -16.145 12.076 21.951 1.00 58.88 72 VAL A CA 1
ATOM 566 C C . VAL A 1 72 ? -17.550 12.632 22.128 1.00 58.88 72 VAL A C 1
ATOM 568 O O . VAL A 1 72 ? -17.754 13.618 22.830 1.00 58.88 72 VAL A O 1
ATOM 571 N N . SER A 1 73 ? -18.506 12.071 21.388 1.00 66.81 73 SER A N 1
ATOM 572 C CA . SER A 1 73 ? -19.917 12.319 21.643 1.00 66.81 73 SER A CA 1
ATOM 573 C C . SER A 1 73 ? -20.168 11.898 23.082 1.00 66.81 73 SER A C 1
ATOM 575 O O . SER A 1 73 ? -19.825 10.772 23.448 1.00 66.81 73 SER A O 1
ATOM 577 N N . GLU A 1 74 ? -20.728 12.789 23.899 1.00 72.12 74 GLU A N 1
ATOM 578 C CA . GLU A 1 74 ? -21.163 12.421 25.243 1.00 72.12 74 GLU A CA 1
ATOM 579 C C . GLU A 1 74 ? -22.116 11.228 25.114 1.00 72.12 74 GLU A C 1
ATOM 581 O O . GLU A 1 74 ? -23.131 11.295 24.418 1.00 72.12 74 GLU A O 1
ATOM 586 N N . MET A 1 75 ? -21.716 10.093 25.686 1.00 73.44 75 MET A N 1
ATOM 587 C CA . MET A 1 75 ? -22.481 8.859 25.600 1.00 73.44 75 MET A CA 1
ATOM 588 C C . MET A 1 75 ? -23.492 8.850 26.739 1.00 73.44 75 MET A C 1
ATOM 590 O O . MET A 1 75 ? -23.119 8.926 27.910 1.00 73.44 75 MET A O 1
ATOM 594 N N . ASP A 1 76 ? -24.775 8.773 26.395 1.00 83.00 76 ASP A N 1
ATOM 595 C CA . ASP A 1 76 ? -25.838 8.635 27.381 1.00 83.00 76 ASP A CA 1
ATOM 596 C C . ASP A 1 76 ? -25.710 7.273 28.074 1.00 83.00 76 ASP A C 1
ATOM 598 O O . ASP A 1 76 ? -25.856 6.221 27.446 1.00 83.00 76 ASP A O 1
ATOM 602 N N . ILE A 1 77 ? -25.450 7.306 29.382 1.00 80.69 77 ILE A N 1
ATOM 603 C CA . ILE A 1 77 ? -25.276 6.127 30.239 1.00 80.69 77 ILE A CA 1
ATOM 604 C C . ILE A 1 77 ? -26.502 5.208 30.165 1.00 80.69 77 ILE A C 1
ATOM 606 O O . ILE A 1 77 ? -26.361 3.991 30.269 1.00 80.69 77 ILE A O 1
ATOM 610 N N . SER A 1 78 ? -27.699 5.762 29.944 1.00 82.75 78 SER A N 1
ATOM 611 C CA . SER A 1 78 ? -28.931 4.976 29.830 1.00 82.75 78 SER A CA 1
ATOM 612 C C . SER A 1 78 ? -29.031 4.168 28.527 1.00 82.75 78 SER A C 1
ATOM 614 O O . SER A 1 78 ? -29.813 3.222 28.454 1.00 82.75 78 SER A O 1
ATOM 616 N N . SER A 1 79 ? -28.200 4.491 27.531 1.00 84.00 79 SER A N 1
ATOM 617 C CA . SER A 1 79 ? -28.108 3.818 26.226 1.00 84.00 79 SER A CA 1
ATOM 618 C C . SER A 1 79 ? -26.876 2.913 26.081 1.00 84.00 79 SER A C 1
ATOM 620 O O . SER A 1 79 ? -26.610 2.391 24.998 1.00 84.00 79 SER A O 1
ATOM 622 N N . LEU A 1 80 ? -26.097 2.747 27.154 1.00 89.25 80 LEU A N 1
ATOM 623 C CA . LEU A 1 80 ? -24.806 2.073 27.111 1.00 89.25 80 LEU A CA 1
ATOM 624 C C . LEU A 1 80 ? -24.969 0.553 26.971 1.00 89.25 80 LEU A C 1
ATOM 626 O O . LEU A 1 80 ? -25.338 -0.136 27.922 1.00 89.25 80 LEU A O 1
ATOM 630 N N . ASP A 1 81 ? -24.631 0.032 25.795 1.00 93.12 81 ASP A N 1
ATOM 631 C CA . ASP A 1 81 ? -24.553 -1.403 25.524 1.00 93.12 81 ASP A CA 1
ATOM 632 C C . ASP A 1 81 ? -23.093 -1.820 25.309 1.00 93.12 81 ASP A C 1
ATOM 634 O O . ASP A 1 81 ? -22.507 -1.635 24.24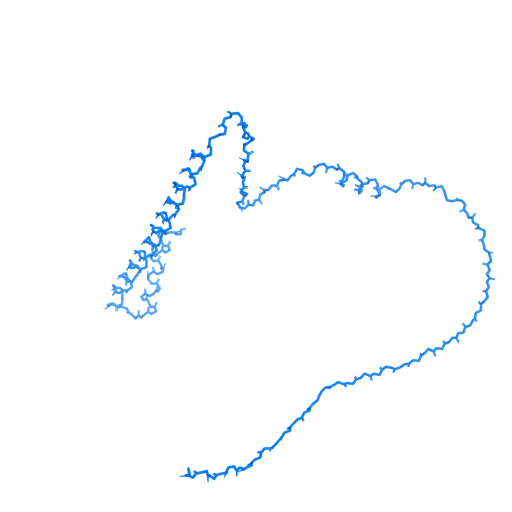2 1.00 93.12 81 ASP A O 1
ATOM 638 N N . PHE A 1 82 ? -22.483 -2.388 26.350 1.00 93.62 82 PHE A N 1
ATOM 639 C CA . PHE A 1 82 ? -21.090 -2.832 26.303 1.00 93.62 82 PHE A CA 1
ATOM 640 C C . PHE A 1 82 ? -20.843 -3.964 25.304 1.00 93.62 82 PHE A C 1
ATOM 642 O O . PHE A 1 82 ? -19.727 -4.067 24.797 1.00 93.62 82 PHE A O 1
ATOM 649 N N . LEU A 1 83 ? -21.842 -4.805 25.019 1.00 95.56 83 LEU A N 1
ATOM 650 C CA . LEU A 1 83 ? -21.683 -5.881 24.045 1.00 95.56 83 LEU A CA 1
ATOM 651 C C . LEU A 1 83 ? -21.599 -5.299 22.631 1.00 95.56 83 LEU A C 1
ATOM 653 O O . LEU A 1 83 ? -20.706 -5.670 21.875 1.00 95.56 83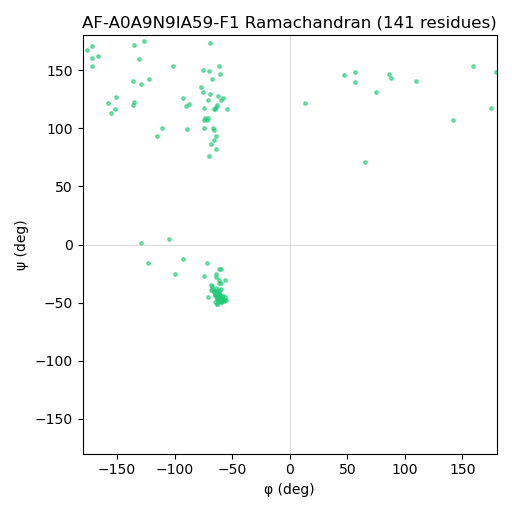 LEU A O 1
ATOM 657 N N . ASP A 1 84 ? -22.473 -4.347 22.296 1.00 94.19 84 ASP A N 1
ATOM 658 C CA . ASP A 1 84 ? -22.405 -3.607 21.030 1.00 94.19 84 ASP A CA 1
ATOM 659 C C . ASP A 1 84 ? -21.081 -2.841 20.890 1.00 94.19 84 ASP A C 1
ATOM 661 O O . ASP A 1 84 ? -20.416 -2.936 19.858 1.00 94.19 84 ASP A O 1
ATOM 665 N N . LEU A 1 85 ? -20.642 -2.139 21.942 1.00 93.38 85 LEU A N 1
ATOM 666 C CA . LEU A 1 85 ? -19.356 -1.434 21.935 1.00 93.38 85 LEU A CA 1
ATOM 667 C C . LEU A 1 85 ? -18.170 -2.380 21.720 1.00 93.38 85 LEU A C 1
ATOM 669 O O . LEU A 1 85 ? -17.277 -2.068 20.933 1.00 93.38 85 LEU A O 1
ATOM 673 N N . TYR A 1 86 ? -18.166 -3.534 22.385 1.00 96.06 86 TYR A N 1
ATOM 674 C CA . TYR A 1 86 ? -17.130 -4.546 22.199 1.00 96.06 86 TYR A CA 1
ATOM 675 C C . TYR A 1 86 ? -17.135 -5.102 20.770 1.00 96.06 86 TYR A C 1
ATOM 677 O O . TYR A 1 86 ? -16.097 -5.113 20.114 1.00 96.06 86 TYR A O 1
ATOM 685 N N . ASN A 1 87 ? -18.307 -5.464 20.242 1.00 97.12 87 ASN A N 1
ATOM 686 C CA . ASN A 1 87 ? -18.443 -5.960 18.871 1.00 97.12 87 ASN A CA 1
ATOM 687 C C . ASN A 1 87 ? -18.015 -4.915 17.826 1.00 97.12 87 ASN A C 1
ATOM 689 O O . ASN A 1 87 ? -17.474 -5.265 16.776 1.00 97.12 87 ASN A O 1
ATOM 693 N N . LYS A 1 88 ? -18.230 -3.621 18.101 1.00 96.31 88 LYS A N 1
ATOM 694 C CA . LYS A 1 88 ? -17.739 -2.522 17.256 1.00 96.31 88 LYS A CA 1
ATOM 695 C C . LYS A 1 88 ? -16.217 -2.436 17.247 1.00 96.31 88 LYS A C 1
ATOM 697 O O . LYS A 1 88 ? -15.656 -2.188 16.183 1.00 96.31 88 LYS A O 1
ATOM 702 N N . ILE A 1 89 ? -15.563 -2.636 18.395 1.00 97.12 89 ILE A N 1
ATOM 703 C CA . ILE A 1 89 ? -14.096 -2.697 18.478 1.00 97.12 89 ILE A CA 1
ATOM 704 C C . ILE A 1 89 ? -13.587 -3.885 17.662 1.00 97.12 89 ILE A C 1
ATOM 706 O O . ILE A 1 89 ? -12.771 -3.679 16.771 1.00 97.12 89 ILE A O 1
ATOM 710 N N . ASP A 1 90 ? -14.135 -5.077 17.888 1.00 97.50 90 ASP A N 1
ATOM 711 C CA . ASP A 1 90 ? -13.763 -6.305 17.171 1.00 97.50 90 ASP A CA 1
ATOM 712 C C . ASP A 1 90 ? -13.902 -6.133 15.645 1.00 97.50 90 ASP A C 1
ATOM 714 O O . ASP A 1 90 ? -12.961 -6.328 14.877 1.00 97.50 90 ASP A O 1
ATOM 718 N N . THR A 1 91 ? -15.039 -5.591 15.198 1.00 98.12 91 THR A N 1
ATOM 719 C CA . THR A 1 91 ? -15.277 -5.276 13.780 1.00 98.12 91 THR A CA 1
ATOM 720 C C . THR A 1 91 ? -14.282 -4.245 13.232 1.00 98.12 91 THR A C 1
ATOM 722 O O . THR A 1 91 ? -13.857 -4.326 12.074 1.00 98.12 91 THR A O 1
ATOM 725 N N . ALA A 1 92 ? -13.930 -3.227 14.022 1.00 97.88 92 ALA A N 1
ATOM 726 C CA . ALA A 1 92 ? -12.968 -2.208 13.615 1.00 97.88 92 ALA A CA 1
ATOM 727 C C . ALA A 1 92 ? -11.549 -2.784 13.499 1.00 97.88 92 ALA A C 1
ATOM 729 O O . ALA A 1 92 ? -10.843 -2.449 12.545 1.00 97.88 92 ALA A O 1
ATOM 730 N N . GLU A 1 93 ? -11.153 -3.672 14.411 1.00 98.25 93 GLU A N 1
ATOM 731 C CA . GLU A 1 93 ? -9.871 -4.381 14.377 1.00 98.25 93 GLU A CA 1
ATOM 732 C C . GLU A 1 93 ? -9.767 -5.287 13.143 1.00 98.25 93 GLU A C 1
ATOM 734 O O . GLU A 1 93 ? -8.796 -5.183 12.387 1.00 98.25 93 GLU A O 1
ATOM 739 N N . ASP A 1 94 ? -10.806 -6.071 12.853 1.00 98.31 94 ASP A N 1
ATOM 740 C CA . ASP A 1 94 ? -10.886 -6.909 11.651 1.00 98.31 94 ASP A CA 1
ATOM 741 C C . ASP A 1 94 ? -10.750 -6.087 10.359 1.00 98.31 94 ASP A C 1
ATOM 743 O O . ASP A 1 94 ? -10.020 -6.444 9.423 1.00 98.31 94 ASP A O 1
ATOM 747 N N . ASN A 1 95 ? -11.440 -4.947 10.293 1.00 98.25 95 ASN A N 1
ATOM 748 C CA . ASN A 1 95 ? -11.363 -4.049 9.145 1.00 98.25 95 ASN A CA 1
ATOM 749 C C . ASN A 1 95 ? -9.984 -3.393 9.016 1.00 98.25 95 ASN A C 1
ATOM 751 O O . ASN A 1 95 ? -9.478 -3.255 7.896 1.00 98.25 95 ASN A O 1
ATOM 755 N N . LEU A 1 96 ? -9.355 -3.018 10.131 1.00 98.00 96 LEU A N 1
ATOM 756 C CA . LEU A 1 96 ? -7.993 -2.491 10.145 1.00 98.00 96 LEU A CA 1
ATOM 757 C C . LEU A 1 96 ? -7.000 -3.538 9.634 1.00 98.00 96 LEU A C 1
ATOM 759 O O . LEU A 1 96 ? -6.158 -3.222 8.788 1.00 98.00 96 LEU A O 1
ATOM 763 N N . GLN A 1 97 ? -7.121 -4.787 10.088 1.00 98.44 97 GLN A N 1
ATOM 764 C CA . GLN A 1 97 ? -6.281 -5.888 9.630 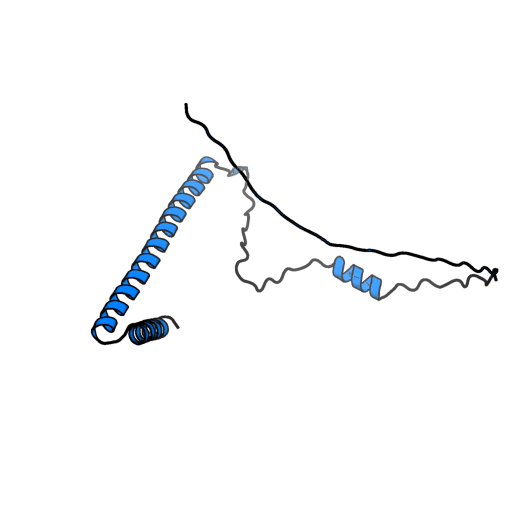1.00 98.44 97 GLN A CA 1
ATOM 765 C C . GLN A 1 97 ? -6.447 -6.119 8.124 1.00 98.44 97 GLN A C 1
ATOM 767 O O . GLN A 1 97 ? -5.450 -6.188 7.398 1.00 98.44 97 GLN A O 1
ATOM 772 N N . ARG A 1 98 ? -7.692 -6.179 7.630 1.00 98.12 98 ARG A N 1
ATOM 773 C CA . ARG A 1 98 ? -7.982 -6.337 6.196 1.00 98.12 98 ARG A CA 1
ATOM 774 C C . ARG A 1 98 ? -7.383 -5.197 5.373 1.00 98.12 98 ARG A C 1
ATOM 776 O O . ARG A 1 98 ? -6.671 -5.452 4.406 1.00 98.12 98 ARG A O 1
ATOM 783 N N . THR A 1 99 ? -7.607 -3.956 5.800 1.00 98.25 99 THR A N 1
ATOM 784 C CA . THR A 1 99 ? -7.103 -2.755 5.115 1.00 98.25 99 THR A CA 1
ATOM 785 C C . THR A 1 99 ? -5.577 -2.731 5.084 1.00 98.25 99 THR A C 1
ATOM 787 O O . THR A 1 99 ? -4.978 -2.438 4.051 1.00 98.25 99 THR A O 1
ATOM 790 N N . THR A 1 100 ? -4.932 -3.100 6.193 1.00 98.38 100 THR A N 1
ATOM 791 C CA . THR A 1 100 ? -3.469 -3.189 6.283 1.00 98.38 100 THR A CA 1
ATOM 792 C C . THR A 1 100 ? -2.924 -4.240 5.319 1.00 98.38 100 THR A C 1
ATOM 794 O O . THR A 1 100 ? -1.965 -3.987 4.590 1.00 98.38 100 THR A O 1
ATOM 797 N N . HIS A 1 101 ? -3.554 -5.414 5.268 1.00 98.50 101 HIS A N 1
ATOM 798 C CA . HIS A 1 101 ? -3.149 -6.478 4.359 1.00 98.50 101 HIS A CA 1
ATOM 799 C C . HIS A 1 101 ? -3.324 -6.078 2.884 1.00 98.50 101 HIS A C 1
ATOM 801 O O . HIS A 1 101 ? -2.438 -6.325 2.061 1.00 98.50 101 HIS A O 1
ATOM 807 N N . ASP A 1 102 ? -4.436 -5.429 2.540 1.00 98.44 102 ASP A N 1
ATOM 808 C CA . ASP A 1 102 ? -4.672 -4.938 1.183 1.00 98.44 102 ASP A CA 1
ATOM 809 C C . ASP A 1 102 ? -3.670 -3.847 0.787 1.00 98.44 102 ASP A C 1
ATOM 811 O O . ASP A 1 102 ? -3.131 -3.894 -0.320 1.00 98.44 102 ASP A O 1
ATOM 815 N N . LEU A 1 103 ? -3.319 -2.935 1.701 1.00 98.62 103 LEU A N 1
ATOM 816 C CA . LEU A 1 103 ? -2.270 -1.937 1.477 1.00 98.62 103 LEU A CA 1
ATOM 817 C C . LEU A 1 103 ? -0.918 -2.595 1.162 1.00 98.62 103 LEU A C 1
ATOM 819 O O . LEU A 1 103 ? -0.258 -2.227 0.188 1.00 98.62 103 LEU A O 1
ATOM 823 N N . ILE A 1 104 ? -0.525 -3.606 1.944 1.00 98.56 104 ILE A N 1
ATOM 824 C CA . ILE A 1 104 ? 0.707 -4.374 1.705 1.00 98.56 104 ILE A CA 1
ATOM 825 C C . ILE A 1 104 ? 0.664 -5.038 0.323 1.00 98.56 104 ILE A C 1
ATOM 827 O O . ILE A 1 104 ? 1.638 -4.962 -0.432 1.00 98.56 104 ILE A O 1
ATOM 831 N N . ARG A 1 105 ? -0.469 -5.649 -0.046 1.00 98.56 105 ARG A N 1
ATOM 832 C CA . ARG A 1 105 ? -0.654 -6.276 -1.363 1.00 98.56 105 ARG A CA 1
ATOM 833 C C . ARG A 1 105 ? -0.518 -5.255 -2.497 1.00 98.56 105 ARG A C 1
ATOM 835 O O . ARG A 1 105 ? 0.126 -5.556 -3.502 1.00 98.56 105 ARG A O 1
ATOM 842 N N . CYS A 1 106 ? -1.070 -4.054 -2.338 1.00 98.50 106 CYS A N 1
ATOM 843 C CA . CYS A 1 106 ? -0.936 -2.970 -3.310 1.00 98.50 106 CYS A CA 1
ATOM 844 C C . CYS A 1 106 ? 0.530 -2.570 -3.520 1.00 98.50 106 CYS A C 1
ATOM 846 O O . CYS A 1 106 ? 0.985 -2.533 -4.664 1.00 98.50 106 CYS A O 1
ATOM 848 N N . TYR A 1 107 ? 1.296 -2.352 -2.445 1.00 98.62 107 TYR A N 1
ATOM 849 C CA . TYR A 1 107 ? 2.727 -2.039 -2.555 1.00 98.62 107 TYR A CA 1
ATOM 850 C C . TYR A 1 107 ? 3.531 -3.168 -3.200 1.00 98.62 107 TYR A C 1
ATOM 852 O O . TYR A 1 107 ? 4.377 -2.909 -4.058 1.00 98.62 107 TYR A O 1
ATOM 860 N N . TYR A 1 108 ? 3.250 -4.419 -2.832 1.00 98.56 108 TYR A N 1
ATOM 861 C CA . TYR A 1 108 ? 3.895 -5.576 -3.446 1.00 98.56 108 TYR A CA 1
ATOM 862 C C . TYR A 1 108 ? 3.634 -5.630 -4.957 1.00 98.56 108 TYR A C 1
ATOM 864 O O . TYR A 1 108 ? 4.573 -5.739 -5.748 1.00 98.56 108 TYR A O 1
ATOM 872 N N . ASN A 1 109 ? 2.371 -5.497 -5.369 1.00 98.44 109 ASN A N 1
ATOM 873 C CA . ASN A 1 109 ? 1.987 -5.502 -6.779 1.00 98.44 109 ASN A CA 1
ATOM 874 C C . ASN A 1 109 ? 2.618 -4.333 -7.544 1.00 98.44 109 ASN A C 1
ATOM 876 O O . ASN A 1 109 ? 3.104 -4.522 -8.660 1.00 98.44 109 ASN A O 1
ATOM 880 N N . PHE A 1 110 ? 2.666 -3.147 -6.936 1.00 97.81 110 PHE A N 1
ATOM 881 C CA . PHE A 1 110 ? 3.320 -1.981 -7.519 1.00 97.81 110 PHE A CA 1
ATOM 882 C C . PHE A 1 110 ? 4.819 -2.229 -7.739 1.00 97.81 110 PHE A C 1
ATOM 884 O O . PHE A 1 110 ? 5.319 -2.052 -8.849 1.00 97.81 110 PHE A O 1
ATOM 891 N N . GLY A 1 111 ? 5.528 -2.747 -6.732 1.00 97.81 111 GLY A N 1
ATOM 892 C CA . GLY A 1 111 ? 6.937 -3.130 -6.864 1.00 97.81 111 GLY A CA 1
ATOM 893 C C . GLY A 1 111 ? 7.172 -4.197 -7.940 1.00 97.81 111 GLY A C 1
ATOM 894 O O . GLY A 1 111 ? 8.139 -4.116 -8.700 1.00 97.81 111 GLY A O 1
ATOM 895 N N . GLN A 1 112 ? 6.264 -5.168 -8.072 1.00 98.44 112 GLN A N 1
ATOM 896 C CA . GLN A 1 112 ? 6.335 -6.176 -9.132 1.00 98.44 112 GLN A CA 1
ATOM 897 C C . GLN A 1 112 ? 6.140 -5.569 -10.525 1.00 98.44 112 GLN A C 1
ATOM 899 O O . GLN A 1 112 ? 6.875 -5.932 -11.446 1.00 98.44 112 GLN A O 1
ATOM 904 N N . ALA A 1 113 ? 5.218 -4.618 -10.681 1.00 97.81 113 ALA A N 1
ATOM 905 C CA . ALA A 1 113 ? 5.041 -3.886 -11.933 1.00 97.81 113 ALA A CA 1
ATOM 906 C C . ALA A 1 113 ? 6.304 -3.086 -12.299 1.00 97.81 113 ALA A C 1
ATOM 908 O O . ALA A 1 113 ? 6.775 -3.172 -13.434 1.00 97.81 113 ALA A O 1
ATOM 909 N N . ILE A 1 114 ? 6.917 -2.398 -11.326 1.00 97.62 114 ILE A N 1
ATOM 910 C CA . ILE A 1 114 ? 8.203 -1.701 -11.504 1.00 97.62 114 ILE A CA 1
ATOM 911 C C . ILE A 1 114 ? 9.282 -2.680 -11.974 1.00 97.62 114 ILE A C 1
ATOM 913 O O . ILE A 1 114 ? 9.970 -2.420 -12.960 1.00 97.62 114 ILE A O 1
ATOM 917 N N . LYS A 1 115 ? 9.410 -3.836 -11.315 1.00 97.75 115 LYS A N 1
ATOM 918 C CA . LYS A 1 115 ? 10.392 -4.866 -11.676 1.00 97.75 115 LYS A CA 1
ATOM 919 C C . LYS A 1 115 ? 10.176 -5.400 -13.092 1.00 97.75 115 LYS A C 1
ATOM 921 O O . LYS A 1 115 ? 11.142 -5.589 -13.831 1.00 97.75 115 LYS A O 1
ATOM 926 N N . GLN A 1 116 ? 8.929 -5.661 -13.482 1.00 97.94 116 GLN A N 1
ATOM 927 C CA . GLN A 1 116 ? 8.600 -6.107 -14.837 1.00 97.94 116 GLN A CA 1
ATOM 928 C C . GLN A 1 116 ? 8.970 -5.048 -15.879 1.00 97.94 116 GLN A C 1
ATOM 930 O O . GLN A 1 116 ? 9.591 -5.380 -16.891 1.00 97.94 116 GLN A O 1
ATOM 935 N N . LEU A 1 117 ? 8.653 -3.780 -15.609 1.00 97.19 117 LEU A N 1
ATOM 936 C CA . LEU A 1 117 ? 8.986 -2.663 -16.486 1.00 97.19 117 LEU A CA 1
ATOM 937 C C . LEU A 1 117 ? 10.505 -2.458 -16.604 1.00 97.19 117 LEU A C 1
ATOM 939 O O . LEU A 1 117 ? 11.026 -2.295 -17.707 1.00 97.19 117 LEU A O 1
ATOM 943 N N . PHE A 1 118 ? 11.233 -2.552 -15.492 1.00 98.06 118 PHE A N 1
ATOM 944 C CA . PHE A 1 118 ? 12.694 -2.513 -15.486 1.00 98.06 118 PHE A CA 1
ATOM 945 C C . PHE A 1 118 ? 13.289 -3.648 -16.326 1.00 98.06 118 PHE A C 1
ATOM 947 O O . PHE A 1 118 ? 14.105 -3.405 -17.214 1.00 98.06 118 PHE A O 1
ATOM 954 N N . ASN A 1 119 ? 12.832 -4.886 -16.110 1.00 97.94 119 ASN A N 1
ATOM 955 C CA . ASN A 1 119 ? 13.281 -6.045 -16.881 1.00 97.94 119 ASN A CA 1
ATOM 956 C C . ASN A 1 119 ? 12.986 -5.899 -18.377 1.00 97.94 119 ASN A C 1
ATOM 958 O O . ASN A 1 119 ? 13.752 -6.400 -19.197 1.00 97.94 119 ASN A O 1
ATOM 962 N N . HIS A 1 120 ? 11.892 -5.229 -18.745 1.00 97.12 120 HIS A N 1
ATOM 963 C CA . HIS A 1 120 ? 11.591 -4.918 -20.135 1.00 97.12 120 HIS A CA 1
ATOM 964 C C . HIS A 1 120 ? 12.654 -3.991 -20.743 1.00 97.12 120 HIS A C 1
ATOM 966 O O . HIS A 1 120 ? 13.222 -4.328 -21.779 1.00 97.12 120 HIS A O 1
ATOM 972 N N . PHE A 1 121 ? 12.982 -2.872 -20.089 1.00 97.00 121 PHE A N 1
ATOM 973 C CA . PHE A 1 121 ? 13.995 -1.941 -20.601 1.00 97.00 121 PHE A CA 1
ATOM 974 C C . PHE A 1 121 ? 15.415 -2.508 -20.572 1.00 97.00 121 PHE A C 1
ATOM 976 O O . PHE A 1 121 ? 16.178 -2.277 -21.513 1.00 97.00 121 PHE A O 1
ATOM 983 N N . ARG A 1 122 ? 15.746 -3.325 -19.567 1.00 96.62 122 ARG A N 1
ATOM 984 C CA . ARG A 1 122 ? 17.062 -3.964 -19.429 1.00 96.62 122 ARG A CA 1
ATOM 985 C C . ARG A 1 122 ? 17.407 -4.901 -20.590 1.00 96.62 122 ARG A C 1
ATOM 987 O O . ARG A 1 122 ? 18.577 -5.161 -20.840 1.00 96.62 122 ARG A O 1
ATOM 994 N N . LYS A 1 123 ? 16.410 -5.388 -21.341 1.00 96.69 123 LYS A N 1
ATOM 995 C CA . LYS A 1 123 ? 16.649 -6.161 -22.575 1.00 96.69 123 LYS A CA 1
ATOM 996 C C . LYS A 1 123 ? 17.337 -5.337 -23.667 1.00 96.69 123 LYS A C 1
ATOM 998 O O . LYS A 1 123 ? 17.974 -5.912 -24.540 1.00 96.69 123 LYS A O 1
ATOM 1003 N N . THR A 1 124 ? 17.178 -4.015 -23.639 1.00 95.12 124 THR A N 1
ATOM 1004 C CA . THR A 1 124 ? 17.629 -3.100 -24.700 1.00 95.12 124 THR A CA 1
ATOM 1005 C C . THR A 1 124 ? 18.585 -2.013 -24.214 1.00 95.12 124 THR A C 1
ATOM 1007 O O . THR A 1 124 ? 19.221 -1.350 -25.028 1.00 95.12 124 THR A O 1
ATOM 1010 N N . CYS A 1 125 ? 18.666 -1.785 -22.905 1.00 95.00 125 CYS A N 1
ATOM 1011 C CA . CYS A 1 125 ? 19.416 -0.693 -22.295 1.00 95.00 125 CYS A CA 1
ATOM 1012 C C . CYS A 1 125 ? 20.306 -1.213 -21.160 1.00 95.00 125 CYS A C 1
ATOM 1014 O O . CYS A 1 125 ? 20.044 -2.268 -20.584 1.00 95.00 125 CYS A O 1
ATOM 1016 N N . ASN A 1 126 ? 21.337 -0.442 -20.802 1.00 96.19 126 ASN A N 1
ATOM 1017 C CA . ASN A 1 126 ? 22.083 -0.687 -19.567 1.00 96.19 126 ASN A CA 1
ATOM 1018 C C . ASN A 1 126 ? 21.218 -0.366 -18.328 1.00 96.19 126 ASN A C 1
ATOM 1020 O O . ASN A 1 126 ? 20.088 0.120 -18.443 1.00 96.19 126 ASN A O 1
ATOM 1024 N N . GLU A 1 127 ? 21.732 -0.679 -17.142 1.00 96.06 127 GLU A N 1
ATOM 1025 C CA . GLU A 1 127 ? 20.996 -0.557 -15.880 1.00 96.06 127 GLU A CA 1
ATOM 1026 C C . GLU A 1 127 ? 20.578 0.885 -15.568 1.00 96.06 127 GLU A C 1
ATOM 1028 O O . GLU A 1 127 ? 19.396 1.129 -15.321 1.00 96.06 127 GLU A O 1
ATOM 1033 N N . ASP A 1 128 ? 21.499 1.843 -15.686 1.00 97.31 128 ASP A N 1
ATOM 1034 C CA . ASP A 1 128 ? 21.233 3.256 -15.393 1.00 97.31 128 ASP A CA 1
ATOM 1035 C C . ASP A 1 128 ? 20.152 3.840 -16.309 1.00 97.31 128 ASP A C 1
ATOM 1037 O O . ASP A 1 128 ? 19.201 4.472 -15.844 1.00 97.31 128 ASP A O 1
ATOM 1041 N N . VAL A 1 129 ? 20.240 3.568 -17.616 1.00 97.50 129 VAL A N 1
ATOM 1042 C CA . VAL A 1 129 ? 19.245 4.028 -18.597 1.00 97.50 129 VAL A CA 1
ATOM 1043 C C . VAL A 1 129 ? 17.897 3.340 -18.374 1.00 97.50 129 VAL A C 1
ATOM 1045 O O . VAL A 1 129 ? 16.850 3.967 -18.539 1.00 97.50 129 VAL A O 1
ATOM 1048 N N . SER A 1 130 ? 17.895 2.065 -17.978 1.00 97.62 130 SER A N 1
ATOM 1049 C CA . SER A 1 130 ? 16.658 1.342 -17.659 1.00 97.62 130 SER A CA 1
ATOM 1050 C C . SER A 1 130 ? 15.965 1.941 -16.435 1.00 97.62 130 SER A C 1
ATOM 1052 O O . SER A 1 130 ? 14.760 2.177 -16.480 1.00 97.62 130 SER A O 1
ATOM 1054 N N . ASN A 1 131 ? 16.720 2.251 -15.378 1.00 96.81 131 ASN A N 1
ATOM 1055 C CA . ASN A 1 131 ? 16.200 2.905 -14.176 1.00 96.81 131 ASN A CA 1
ATOM 1056 C C . ASN A 1 131 ? 15.644 4.301 -14.477 1.00 96.81 131 ASN A C 1
ATOM 1058 O O . ASN A 1 131 ? 14.540 4.620 -14.039 1.00 96.81 131 ASN A O 1
ATOM 1062 N N . ALA A 1 132 ? 16.360 5.107 -15.269 1.00 97.81 132 ALA A N 1
ATOM 1063 C CA . ALA A 1 132 ? 15.878 6.421 -15.690 1.00 97.81 132 ALA A CA 1
ATOM 1064 C C . ALA A 1 132 ? 14.524 6.318 -16.412 1.00 97.81 132 ALA A C 1
ATOM 1066 O O . ALA A 1 132 ? 13.568 6.977 -16.019 1.00 97.81 132 ALA A O 1
ATOM 1067 N N . ARG A 1 133 ? 14.395 5.396 -17.377 1.00 97.38 133 ARG A N 1
ATOM 1068 C CA . ARG A 1 133 ? 13.142 5.186 -18.124 1.00 97.38 133 ARG A CA 1
ATOM 1069 C C . ARG A 1 133 ? 11.980 4.707 -17.259 1.00 97.38 133 ARG A C 1
ATOM 1071 O O . ARG A 1 133 ? 10.843 5.105 -17.500 1.00 97.38 133 ARG A O 1
ATOM 1078 N N . VAL A 1 134 ? 12.241 3.841 -16.278 1.00 97.69 134 VAL A N 1
ATOM 1079 C CA . VAL A 1 134 ? 11.222 3.426 -15.302 1.00 97.69 134 VAL A CA 1
ATOM 1080 C C . VAL A 1 134 ? 10.746 4.633 -14.497 1.00 97.69 134 VAL A C 1
ATOM 1082 O O . VAL A 1 134 ? 9.542 4.842 -14.381 1.00 97.69 134 VAL A O 1
ATOM 1085 N N . ASN A 1 135 ? 11.674 5.448 -13.990 1.00 96.69 135 ASN A N 1
ATOM 1086 C CA . ASN A 1 135 ? 11.351 6.626 -13.187 1.00 96.69 135 ASN A CA 1
ATOM 1087 C C . ASN A 1 135 ? 10.592 7.689 -13.983 1.00 96.69 135 ASN A C 1
ATOM 1089 O O . ASN A 1 135 ? 9.621 8.236 -13.465 1.00 96.69 135 ASN A O 1
ATOM 1093 N N . ASP A 1 136 ? 11.000 7.952 -15.225 1.00 97.50 136 ASP A N 1
ATOM 1094 C CA . ASP A 1 136 ? 10.300 8.873 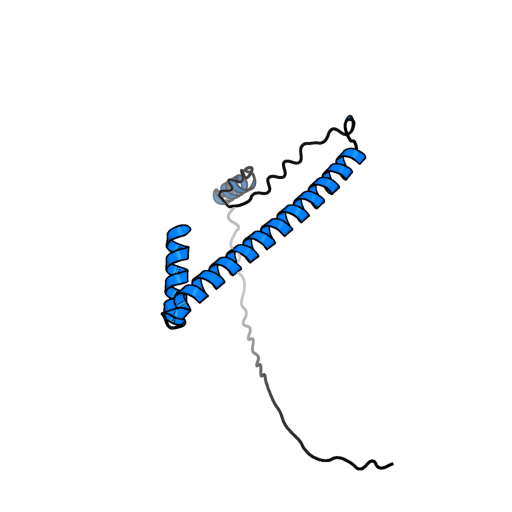-16.125 1.00 97.50 136 ASP A CA 1
ATOM 1095 C C . ASP A 1 136 ? 8.868 8.385 -16.362 1.00 97.50 136 ASP A C 1
ATOM 1097 O O . ASP A 1 136 ? 7.913 9.125 -16.146 1.00 97.50 136 ASP A O 1
ATOM 1101 N N . ARG A 1 137 ? 8.696 7.091 -16.668 1.00 96.25 137 ARG A N 1
ATOM 1102 C CA . ARG A 1 137 ? 7.370 6.502 -16.884 1.00 96.25 137 ARG A CA 1
ATOM 1103 C C . ARG A 1 137 ? 6.473 6.572 -15.650 1.00 96.25 137 ARG A C 1
ATOM 1105 O O . ARG A 1 137 ? 5.275 6.791 -15.799 1.00 96.25 137 ARG A O 1
ATOM 1112 N N . ILE A 1 138 ? 7.017 6.325 -14.459 1.00 96.56 138 ILE A N 1
ATOM 1113 C CA . ILE A 1 138 ? 6.251 6.438 -13.213 1.00 96.56 138 ILE A CA 1
ATOM 1114 C C . ILE A 1 138 ? 5.844 7.896 -13.012 1.00 96.56 138 ILE A C 1
ATOM 1116 O O . ILE A 1 138 ? 4.666 8.163 -12.801 1.00 96.56 138 ILE A O 1
ATOM 1120 N N . ARG A 1 139 ? 6.792 8.833 -13.137 1.00 96.75 139 ARG A N 1
ATOM 1121 C CA . ARG A 1 139 ? 6.541 10.268 -12.972 1.00 96.75 139 ARG A CA 1
ATOM 1122 C C . ARG A 1 139 ? 5.441 10.758 -13.906 1.00 96.75 139 ARG A C 1
ATOM 1124 O O . ARG A 1 139 ? 4.525 11.405 -13.428 1.00 96.75 139 ARG A O 1
ATOM 1131 N N . ASP A 1 140 ? 5.465 10.369 -15.176 1.00 96.88 140 ASP A N 1
ATOM 1132 C CA . ASP A 1 140 ? 4.435 10.747 -16.152 1.00 96.88 140 ASP A CA 1
ATOM 1133 C C . ASP A 1 140 ? 3.015 10.282 -15.771 1.00 96.88 140 ASP A C 1
ATOM 1135 O O . ASP A 1 140 ? 2.034 10.803 -16.295 1.00 96.88 140 ASP A O 1
ATOM 1139 N N . GLN A 1 141 ? 2.882 9.269 -14.908 1.00 94.88 141 GLN A N 1
ATOM 1140 C CA . GLN A 1 141 ? 1.589 8.696 -14.518 1.00 94.88 141 GLN A CA 1
ATOM 1141 C C . GLN A 1 141 ? 1.066 9.190 -13.169 1.00 94.88 141 GLN A C 1
ATOM 1143 O O . GLN A 1 141 ? -0.140 9.107 -12.940 1.00 94.88 141 GLN A O 1
ATOM 1148 N N . ILE A 1 142 ? 1.947 9.626 -12.263 1.00 94.12 142 ILE A N 1
ATOM 1149 C CA . ILE A 1 142 ? 1.573 9.957 -10.875 1.00 94.12 142 ILE A CA 1
ATOM 1150 C C . ILE A 1 142 ? 2.052 11.337 -10.404 1.00 94.12 142 ILE A C 1
ATOM 1152 O O . ILE A 1 142 ? 1.835 11.672 -9.240 1.00 94.12 142 ILE A O 1
ATOM 1156 N N . SER A 1 143 ? 2.723 12.105 -11.266 1.00 79.94 143 SER A N 1
ATOM 1157 C CA . SER A 1 143 ? 3.127 13.495 -11.018 1.00 79.94 143 SER A CA 1
ATOM 1158 C C . SER A 1 143 ? 2.222 14.476 -11.744 1.00 79.94 143 SER A C 1
ATOM 1160 O O . SER A 1 143 ? 2.217 15.635 -11.274 1.00 79.94 143 SER A O 1
#

Solvent-accessible surface area (backbone atoms only — not comparable to full-atom values): 9776 Å² total; per-residue (Å²): 138,83,87,82,84,91,88,87,80,90,84,92,84,91,88,85,87,90,86,83,91,87,87,88,87,89,85,90,85,90,89,81,92,75,84,87,78,87,75,81,87,71,81,54,69,68,57,54,52,51,49,50,63,72,68,49,83,82,78,81,81,77,92,68,91,79,75,83,77,75,76,76,68,85,73,59,75,93,72,68,50,68,66,61,54,50,52,50,50,53,52,48,50,54,50,50,53,52,51,52,53,51,53,53,51,50,53,51,53,51,53,49,50,51,51,53,54,32,56,58,38,47,76,80,38,56,68,71,61,15,52,50,53,45,50,51,55,49,43,77,74,77,110

Secondary structure (DSSP, 8-state):
------------------------------------PPPP-PPPHHHHHHHHHHHS-------SS-------PPPPGGG--HHHHHHHHHHHHHHHHHHHHHHHHHHHHHHHHHHHHHHHHHTTS-HHHHHHHHHHHHHHHH-